Protein AF-A0A6V7JND7-F1 (afdb_monomer_lite)

Organism: NCBI:txid1563983

Radius of gyration: 15.98 Å; chains: 1; bounding box: 35×32×35 Å

pLDDT: mean 88.48, std 7.37, range [49.97, 95.31]

InterPro domains:
  IPR000945 Dopamine beta-hydroxylase-like [PTHR10157] (1-61)
  IPR008977 PHM/PNGase F domain superfamily [SSF49742] (1-49)
  IPR014784 Copper type II, ascorbate-dependent monooxygenase-like, C-terminal [G3DSA:2.60.120.230] (1-58)
  IPR024548 Copper type II ascorbate-dependent monooxygenase, C-terminal [PF03712] (1-48)

Secondary structure (DSSP, 8-state):
------------TT-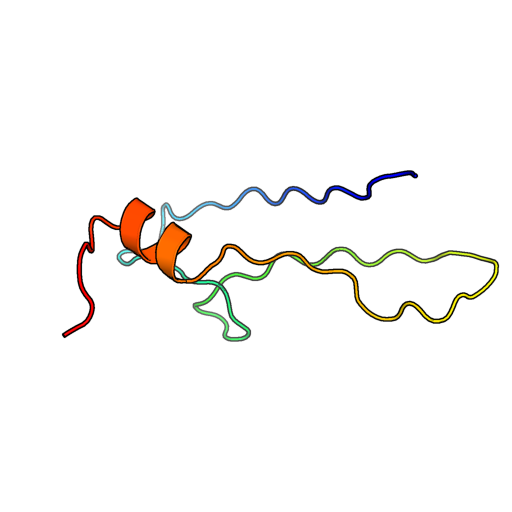SS---BSSSTTSB--------SS--S-S-------HHHHHHHTT-----

Foldseek 3Di:
DDDDDFDDDDDCPVPPDDADDDDDPSHDHGDDDDDDPDDDPDPDDDDDDDPVVVCVVVVHPDDD

Sequence (64 aa):
GDHLVAECTYSSESRQTITLGGLTTREESCLGSALYYPRIELSLCYSLPSLPTVLQSLGIQKLK

Structure (mmCIF, N/CA/C/O backbone):
data_AF-A0A6V7JND7-F1
#
_entry.id   AF-A0A6V7JND7-F1
#
loop_
_atom_site.group_PDB
_atom_site.id
_atom_site.type_symbol
_atom_site.label_atom_id
_atom_site.label_alt_id
_atom_site.label_comp_id
_atom_site.label_asym_id
_atom_site.label_entity_id
_atom_site.label_seq_id
_atom_site.pdbx_PDB_ins_code
_atom_site.Cartn_x
_atom_site.Cartn_y
_atom_site.Cartn_z
_atom_site.occupancy
_atom_site.B_iso_or_equiv
_atom_site.auth_seq_id
_atom_site.auth_comp_id
_atom_site.auth_asym_id
_atom_site.auth_atom_id
_atom_site.pdbx_PDB_model_num
ATOM 1 N N . GLY A 1 1 ? 3.629 5.557 -22.748 1.00 82.88 1 GLY A N 1
ATOM 2 C CA . GLY A 1 1 ? 4.439 4.489 -22.141 1.00 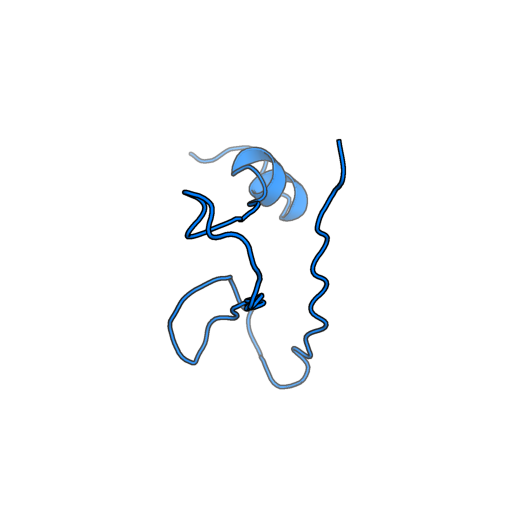82.88 1 GLY A CA 1
ATOM 3 C C . GLY A 1 1 ? 3.500 3.482 -21.529 1.00 82.88 1 GLY A C 1
ATOM 4 O O . GLY A 1 1 ? 2.326 3.802 -21.386 1.00 82.88 1 GLY A O 1
ATOM 5 N N . ASP A 1 2 ? 4.004 2.302 -21.200 1.00 87.38 2 ASP A N 1
ATOM 6 C CA . ASP A 1 2 ? 3.181 1.221 -20.658 1.00 87.38 2 ASP A CA 1
ATOM 7 C C . ASP A 1 2 ? 2.839 1.470 -19.184 1.00 87.38 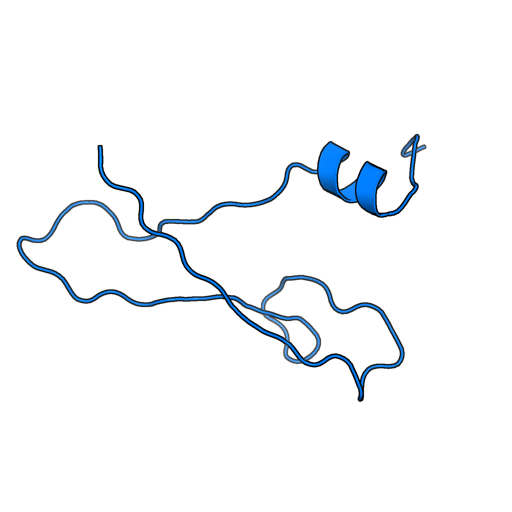2 ASP A C 1
ATOM 9 O O . ASP A 1 2 ? 3.537 2.207 -18.481 1.00 87.38 2 ASP A O 1
ATOM 13 N N . HIS A 1 3 ? 1.756 0.851 -18.719 1.00 89.00 3 HIS A N 1
ATOM 14 C CA . HIS A 1 3 ? 1.273 0.980 -17.350 1.00 89.00 3 HIS A CA 1
ATOM 15 C C . HIS A 1 3 ? 1.210 -0.394 -16.689 1.00 89.00 3 HIS A C 1
ATOM 17 O O . HIS A 1 3 ? 0.608 -1.322 -17.224 1.00 89.00 3 HIS A O 1
ATOM 23 N N . LEU A 1 4 ? 1.808 -0.506 -15.504 1.00 89.62 4 LEU A N 1
ATOM 24 C CA . LEU A 1 4 ? 1.646 -1.664 -14.635 1.00 89.62 4 LEU A CA 1
ATOM 25 C C . LEU A 1 4 ? 0.516 -1.363 -13.653 1.00 89.62 4 LEU A C 1
ATOM 27 O O . LEU A 1 4 ? 0.593 -0.392 -12.901 1.00 89.62 4 LEU A O 1
ATOM 31 N N . VAL A 1 5 ? -0.531 -2.183 -13.678 1.00 93.06 5 VAL A N 1
ATOM 32 C CA . VAL A 1 5 ? -1.684 -2.064 -12.780 1.00 93.06 5 VAL A CA 1
ATOM 33 C C . VAL A 1 5 ? -1.757 -3.325 -11.934 1.00 93.06 5 VAL A C 1
ATOM 35 O O . VAL A 1 5 ? -1.789 -4.431 -12.468 1.00 93.06 5 VAL A O 1
ATOM 38 N N . ALA A 1 6 ? -1.765 -3.149 -10.616 1.00 93.25 6 ALA A N 1
ATOM 39 C CA . ALA A 1 6 ? -1.984 -4.217 -9.653 1.00 93.25 6 ALA A CA 1
ATOM 40 C C . ALA A 1 6 ? -3.340 -4.000 -8.977 1.00 93.25 6 ALA A C 1
ATOM 42 O O . ALA A 1 6 ? -3.622 -2.902 -8.495 1.00 93.25 6 ALA A O 1
ATOM 43 N N . GLU A 1 7 ? -4.164 -5.043 -8.942 1.00 94.38 7 GLU A N 1
ATOM 44 C CA . GLU A 1 7 ? -5.459 -5.048 -8.268 1.00 94.38 7 GLU A CA 1
ATOM 45 C C . GLU A 1 7 ? -5.440 -6.100 -7.160 1.00 94.38 7 GLU A C 1
ATOM 47 O O . GLU A 1 7 ? -5.042 -7.245 -7.378 1.00 94.38 7 GLU A O 1
ATOM 52 N N . CYS A 1 8 ? -5.863 -5.696 -5.965 1.00 94.00 8 CYS A N 1
ATOM 53 C CA . CYS A 1 8 ? -5.968 -6.561 -4.802 1.00 94.00 8 CYS A CA 1
ATOM 54 C C . CYS A 1 8 ? -7.416 -6.549 -4.307 1.00 94.00 8 CYS A C 1
ATOM 56 O O . CYS A 1 8 ? -7.969 -5.488 -4.014 1.00 94.00 8 CYS A O 1
ATOM 58 N N . THR A 1 9 ? -8.025 -7.726 -4.195 1.00 95.31 9 THR A N 1
ATOM 59 C CA . THR A 1 9 ? -9.370 -7.891 -3.633 1.00 95.31 9 THR A CA 1
ATOM 60 C C . THR A 1 9 ? -9.262 -8.368 -2.189 1.00 95.31 9 THR A C 1
ATOM 62 O O . THR A 1 9 ? -8.610 -9.373 -1.913 1.00 95.31 9 THR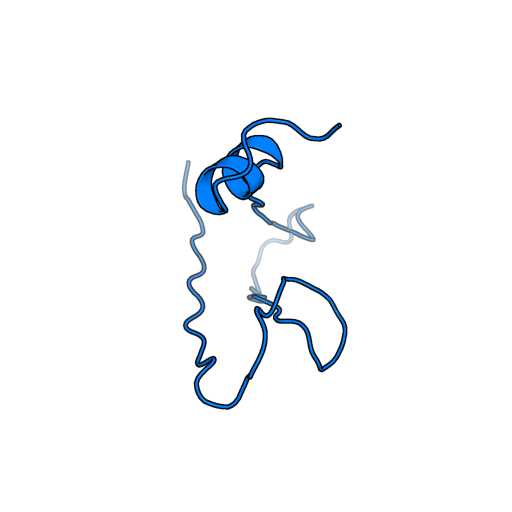 A O 1
ATOM 65 N N . TYR A 1 10 ? -9.922 -7.660 -1.272 1.00 93.25 10 TYR A N 1
ATOM 66 C CA . TYR A 1 10 ? -9.881 -7.925 0.168 1.00 93.25 10 TYR A CA 1
ATOM 67 C C . TYR A 1 10 ? -11.268 -8.290 0.701 1.00 93.25 10 TYR A C 1
ATOM 69 O O . TYR A 1 10 ? -12.274 -7.782 0.207 1.00 93.25 10 TYR A O 1
ATOM 77 N N . SER A 1 11 ? -11.320 -9.124 1.745 1.00 93.06 11 SER A N 1
ATOM 78 C CA . SER A 1 11 ? -12.546 -9.382 2.510 1.00 93.06 11 SER A CA 1
ATOM 79 C C . SER A 1 11 ? -12.410 -8.837 3.929 1.00 93.06 11 SER A C 1
ATOM 81 O O . SER A 1 11 ? -11.556 -9.272 4.702 1.00 93.06 11 SER A O 1
ATOM 83 N N . SER A 1 12 ? -13.286 -7.893 4.275 1.00 93.38 12 SER A N 1
ATOM 84 C CA . SER A 1 12 ? -13.375 -7.296 5.613 1.00 93.38 12 SER A CA 1
ATOM 85 C C . SER A 1 12 ? -14.513 -7.889 6.456 1.00 93.38 12 SER A C 1
ATOM 87 O O . SER A 1 12 ? -14.835 -7.334 7.500 1.00 93.38 12 SER A O 1
ATOM 89 N N . GLU A 1 13 ? -15.117 -9.011 6.047 1.00 93.31 13 GLU A N 1
ATOM 90 C CA . GLU A 1 13 ? -16.308 -9.594 6.701 1.00 93.31 13 GLU A CA 1
ATOM 91 C C . GLU A 1 13 ? -16.104 -9.920 8.189 1.00 93.31 13 GLU A C 1
ATOM 93 O O . GLU A 1 13 ? -17.026 -9.811 8.993 1.00 93.31 13 GLU A O 1
ATOM 98 N N . SER A 1 14 ? -14.884 -10.296 8.573 1.00 91.00 14 SER A N 1
ATOM 99 C CA . SER A 1 14 ? -14.529 -10.636 9.956 1.00 91.00 14 SER A CA 1
ATOM 100 C C . SER A 1 14 ? -14.033 -9.441 10.783 1.00 91.00 14 SER A C 1
ATOM 102 O O . SER A 1 14 ? -13.729 -9.594 11.970 1.00 91.00 14 SER A O 1
ATOM 104 N N . ARG A 1 15 ? -13.920 -8.246 10.187 1.00 90.06 15 ARG A N 1
ATOM 105 C CA . ARG A 1 15 ? -13.378 -7.046 10.839 1.00 90.06 15 ARG A CA 1
ATOM 106 C C . ARG A 1 15 ? -14.517 -6.147 11.322 1.00 90.06 15 ARG A C 1
ATOM 108 O O . ARG A 1 15 ? -15.406 -5.780 10.569 1.00 90.06 15 ARG A O 1
ATOM 115 N N . GLN A 1 16 ? -14.460 -5.753 12.593 1.00 90.88 16 GLN A N 1
ATOM 116 C CA . GLN A 1 16 ? -15.448 -4.847 13.199 1.00 90.88 16 GLN A CA 1
ATOM 117 C C . GLN A 1 16 ? -15.153 -3.362 12.939 1.00 90.88 16 GLN A C 1
ATOM 119 O O . GLN A 1 16 ? -16.005 -2.508 13.164 1.00 90.88 16 GLN A O 1
ATOM 124 N N . THR A 1 17 ? -13.935 -3.045 12.505 1.00 89.12 17 THR A N 1
ATOM 125 C CA . THR A 1 17 ? -13.464 -1.682 12.252 1.00 89.12 17 THR A CA 1
ATOM 126 C C . THR A 1 17 ? -12.869 -1.595 10.858 1.00 89.12 17 THR A C 1
ATOM 128 O O . THR A 1 17 ? -12.423 -2.603 10.309 1.00 89.12 17 THR A O 1
ATOM 131 N N . ILE A 1 18 ? -12.806 -0.377 10.315 1.00 86.56 18 ILE A N 1
ATOM 132 C CA . ILE A 1 18 ? -12.080 -0.112 9.073 1.00 86.56 18 ILE A CA 1
ATOM 133 C C . ILE A 1 18 ? -10.632 -0.605 9.188 1.00 86.56 18 ILE A C 1
ATOM 135 O O . ILE A 1 18 ? -9.965 -0.382 10.202 1.00 86.56 18 ILE A O 1
ATOM 139 N N . THR A 1 19 ? -10.162 -1.285 8.148 1.00 90.06 19 THR A N 1
ATOM 140 C CA . THR A 1 19 ? -8.761 -1.655 7.967 1.00 90.06 19 THR A CA 1
ATOM 141 C C . THR A 1 19 ? -8.103 -0.643 7.040 1.00 90.06 19 THR A C 1
ATOM 143 O O . THR A 1 19 ? -8.649 -0.281 5.999 1.00 90.06 19 THR A O 1
ATOM 146 N N . LEU A 1 20 ? -6.942 -0.139 7.448 1.00 89.19 20 LEU A N 1
ATOM 147 C CA . LEU A 1 20 ? -6.147 0.804 6.667 1.00 89.19 20 LEU A CA 1
ATOM 148 C C . LEU A 1 20 ? -4.905 0.108 6.113 1.00 89.19 20 LEU A C 1
ATOM 150 O O . LEU A 1 20 ? -4.535 -0.980 6.557 1.00 89.19 20 LEU A O 1
ATOM 154 N N . GLY A 1 21 ? -4.276 0.752 5.132 1.00 90.44 21 GLY A N 1
ATOM 155 C CA . GLY A 1 21 ? -3.013 0.288 4.575 1.00 90.44 21 GLY A CA 1
ATOM 156 C C . GLY A 1 21 ? -1.875 0.396 5.591 1.00 90.44 21 GLY A C 1
ATOM 157 O O . GLY A 1 21 ? -1.726 1.443 6.222 1.00 90.44 21 GLY A O 1
ATOM 158 N N . GLY A 1 22 ? -1.062 -0.650 5.719 1.00 91.50 22 GLY A N 1
ATOM 159 C CA . GLY A 1 22 ? 0.077 -0.667 6.636 1.00 91.50 22 GLY A CA 1
ATOM 160 C C . GLY A 1 22 ? 0.802 -2.012 6.703 1.00 91.50 22 GLY A C 1
ATOM 161 O O . GLY A 1 22 ? 0.526 -2.923 5.923 1.00 91.50 22 GLY A O 1
ATOM 162 N N . LEU A 1 23 ? 1.782 -2.108 7.605 1.00 91.88 23 LEU A N 1
ATOM 163 C CA . LEU A 1 23 ? 2.712 -3.246 7.709 1.00 91.88 23 LEU A CA 1
ATOM 164 C C . LEU A 1 23 ? 2.362 -4.213 8.846 1.00 91.88 23 LEU A C 1
ATOM 166 O O . LEU A 1 23 ? 2.978 -5.273 8.971 1.00 91.88 23 LEU A O 1
ATOM 170 N N . THR A 1 24 ? 1.426 -3.843 9.718 1.00 92.31 24 THR A N 1
ATOM 171 C CA . THR A 1 24 ? 1.033 -4.685 10.849 1.00 92.31 24 THR A CA 1
ATOM 172 C C . THR A 1 24 ? 0.019 -5.750 10.430 1.00 92.31 24 THR A C 1
ATOM 174 O O . THR A 1 24 ? -0.659 -5.640 9.418 1.00 92.31 24 THR A O 1
ATOM 177 N N . THR A 1 25 ? -0.157 -6.783 11.255 1.00 88.44 25 THR A N 1
ATOM 178 C CA . THR A 1 25 ? -1.089 -7.899 10.985 1.00 88.44 25 THR A CA 1
ATOM 179 C C . THR A 1 25 ? -2.577 -7.520 11.039 1.00 88.44 25 THR A C 1
ATOM 181 O O . THR A 1 25 ? -3.452 -8.332 10.720 1.00 88.44 25 THR A O 1
ATOM 184 N N . ARG A 1 26 ? -2.894 -6.310 11.508 1.00 88.56 26 ARG A N 1
ATOM 185 C CA . ARG A 1 26 ? -4.259 -5.762 11.533 1.00 88.56 26 ARG A CA 1
ATOM 186 C C . ARG A 1 26 ? -4.526 -4.794 10.383 1.00 88.56 26 ARG A C 1
ATOM 188 O O . ARG A 1 26 ? -5.673 -4.392 10.209 1.00 88.56 26 ARG A O 1
ATOM 195 N N . GLU A 1 27 ? -3.489 -4.430 9.646 1.00 92.75 27 GLU A N 1
ATOM 196 C CA . GLU A 1 27 ? -3.544 -3.568 8.474 1.00 92.75 27 GLU A CA 1
ATOM 197 C C . GLU A 1 27 ? -3.497 -4.419 7.203 1.00 92.75 27 GLU A C 1
ATOM 199 O O . GLU A 1 27 ? -3.231 -5.620 7.252 1.00 92.75 27 GLU A O 1
ATOM 204 N N . GLU A 1 28 ? -3.769 -3.792 6.065 1.00 94.19 28 GLU A N 1
ATOM 205 C CA . GLU A 1 28 ? -3.738 -4.447 4.758 1.00 94.19 28 GLU A CA 1
ATOM 206 C C . GLU A 1 28 ? -2.552 -3.950 3.921 1.00 94.19 28 GLU A C 1
ATOM 208 O O . GLU A 1 28 ? -2.134 -2.795 4.013 1.00 94.19 28 GLU A O 1
ATOM 213 N N . SER A 1 29 ? -2.013 -4.822 3.069 1.00 93.25 29 SER A N 1
ATOM 214 C CA . SER A 1 29 ? -0.927 -4.504 2.135 1.00 93.25 29 SER A CA 1
ATOM 215 C C . SER A 1 29 ? -1.238 -5.072 0.747 1.00 93.25 29 SER A C 1
ATOM 217 O O . SER A 1 29 ? -1.681 -6.213 0.626 1.00 93.25 29 SER A O 1
ATOM 219 N N . CYS A 1 30 ? -1.001 -4.285 -0.309 1.00 93.75 30 CYS A N 1
ATOM 220 C CA . CYS A 1 30 ? -1.104 -4.710 -1.713 1.00 93.75 30 CYS A CA 1
ATOM 221 C C . CYS A 1 30 ? 0.288 -4.643 -2.342 1.00 93.75 30 CYS A C 1
ATOM 223 O O . CYS A 1 30 ? 0.795 -3.549 -2.590 1.00 93.75 30 CYS A O 1
ATOM 225 N N . LEU A 1 31 ? 0.931 -5.792 -2.560 1.00 93.62 31 LEU A N 1
ATOM 226 C CA . LEU A 1 31 ? 2.287 -5.870 -3.108 1.00 93.62 31 LEU A CA 1
ATOM 227 C C . LEU A 1 31 ? 2.339 -6.902 -4.236 1.00 93.62 31 LEU A C 1
ATOM 229 O O . LEU A 1 31 ? 1.889 -8.032 -4.070 1.00 93.62 31 LEU A O 1
ATOM 233 N N . GLY A 1 32 ? 2.935 -6.515 -5.364 1.00 92.25 32 GLY A N 1
ATOM 234 C CA . GLY A 1 32 ? 3.251 -7.406 -6.477 1.00 92.25 32 GLY A CA 1
ATOM 235 C C . GLY A 1 32 ? 4.750 -7.389 -6.751 1.00 92.25 32 GLY A C 1
ATOM 236 O O . GLY A 1 32 ? 5.337 -6.324 -6.933 1.00 92.25 32 GLY A O 1
ATOM 237 N N . SER A 1 33 ? 5.387 -8.558 -6.769 1.00 91.81 33 SER A N 1
ATOM 238 C CA . SER A 1 33 ? 6.809 -8.688 -7.101 1.00 91.81 33 SER A CA 1
ATOM 239 C C . SER A 1 33 ? 6.968 -9.133 -8.551 1.00 91.81 33 SER A C 1
ATOM 241 O O . SER A 1 33 ? 6.501 -10.205 -8.925 1.00 91.81 33 SER A O 1
ATOM 243 N N . ALA A 1 34 ? 7.649 -8.322 -9.360 1.00 89.50 34 ALA A N 1
ATOM 244 C CA . ALA A 1 34 ? 7.967 -8.645 -10.745 1.00 89.50 34 ALA A CA 1
ATOM 245 C C . ALA A 1 34 ? 9.454 -8.990 -10.875 1.00 89.50 34 ALA A C 1
ATOM 247 O O . ALA A 1 34 ? 10.320 -8.172 -10.563 1.00 89.50 34 ALA A O 1
ATOM 248 N N . LEU A 1 35 ? 9.750 -10.195 -11.359 1.00 90.75 35 LEU A N 1
ATOM 249 C CA . LEU A 1 35 ? 11.094 -10.585 -11.771 1.00 90.75 35 LEU A CA 1
ATOM 250 C C . LEU A 1 35 ? 11.248 -10.280 -13.265 1.00 90.75 35 LEU A C 1
ATOM 252 O O . LEU A 1 35 ? 10.480 -10.797 -14.073 1.00 90.75 35 LEU A O 1
ATOM 256 N N . TYR A 1 36 ? 12.218 -9.444 -13.636 1.00 89.38 36 TYR A N 1
ATOM 257 C CA . TYR A 1 36 ? 12.380 -8.979 -15.017 1.00 89.38 36 TYR A CA 1
ATOM 258 C C . TYR A 1 36 ? 13.861 -8.837 -15.421 1.00 89.38 36 TYR A C 1
ATOM 260 O O . TYR A 1 36 ? 14.746 -8.718 -14.571 1.00 89.38 36 TYR A O 1
ATOM 268 N N . TYR A 1 37 ? 14.127 -8.850 -16.732 1.00 93.75 37 TYR A N 1
ATOM 269 C CA . TYR A 1 37 ? 15.437 -8.608 -17.352 1.00 93.75 37 TYR A CA 1
ATOM 270 C C . TYR A 1 37 ? 15.255 -7.795 -18.652 1.00 93.75 37 TYR A C 1
ATOM 272 O O . TYR A 1 37 ? 14.272 -8.040 -19.355 1.00 93.75 37 TYR A O 1
ATOM 280 N N . PRO A 1 38 ? 16.184 -6.888 -19.025 1.00 93.00 38 PRO A N 1
ATOM 281 C CA . PRO A 1 38 ? 17.397 -6.491 -18.302 1.00 93.00 38 PRO A CA 1
ATOM 282 C C . PRO A 1 38 ? 17.093 -5.723 -17.015 1.00 93.00 38 PRO A C 1
ATOM 284 O O . PRO A 1 38 ? 16.024 -5.141 -16.861 1.00 93.00 38 PRO A O 1
ATOM 287 N N . ARG A 1 39 ? 18.038 -5.744 -16.069 1.00 91.00 39 ARG A N 1
ATOM 288 C CA . ARG A 1 39 ? 17.915 -4.988 -14.817 1.00 91.00 39 ARG A CA 1
ATOM 289 C C . ARG A 1 39 ? 17.801 -3.493 -15.129 1.00 91.00 39 ARG A C 1
ATOM 291 O O . ARG A 1 39 ? 18.624 -2.966 -15.872 1.00 91.00 39 ARG A O 1
ATOM 298 N N . ILE A 1 40 ? 16.841 -2.820 -14.498 1.00 91.19 40 ILE A N 1
ATOM 299 C CA . ILE A 1 40 ? 16.716 -1.357 -14.506 1.00 91.19 40 ILE A CA 1
ATOM 300 C C . ILE A 1 40 ? 16.839 -0.824 -13.073 1.00 91.19 40 ILE A C 1
ATOM 302 O O . ILE A 1 40 ? 16.731 -1.582 -12.107 1.00 91.19 40 ILE A O 1
ATOM 306 N N . GLU A 1 41 ? 17.060 0.481 -12.915 1.00 91.69 41 GLU A N 1
ATOM 307 C CA . GLU A 1 41 ? 17.115 1.141 -11.599 1.00 91.69 41 GLU A CA 1
ATOM 308 C C . GLU A 1 41 ? 15.714 1.452 -11.044 1.00 91.69 41 GLU A C 1
ATOM 310 O O . GLU A 1 41 ? 15.410 2.569 -10.636 1.00 91.69 41 GLU A O 1
ATOM 315 N N . LEU A 1 42 ? 14.837 0.447 -11.040 1.00 87.56 42 LEU A N 1
ATOM 316 C CA . LEU A 1 42 ? 13.501 0.529 -10.459 1.00 87.56 42 LEU A CA 1
ATOM 317 C C . LEU A 1 42 ? 13.336 -0.586 -9.426 1.00 87.56 42 LEU A C 1
ATOM 319 O O . LEU A 1 42 ? 13.139 -1.750 -9.779 1.00 87.56 42 LEU A O 1
ATOM 323 N N . SER A 1 43 ? 13.431 -0.212 -8.149 1.00 87.31 43 SER A N 1
ATOM 324 C CA . SER A 1 43 ? 13.282 -1.138 -7.017 1.00 87.31 43 SER A CA 1
ATOM 325 C C . SER A 1 43 ? 11.844 -1.221 -6.505 1.00 87.31 43 SER A C 1
ATOM 327 O O . SER A 1 43 ? 11.421 -2.270 -6.035 1.00 87.31 43 SER A O 1
ATOM 329 N N . LEU A 1 44 ? 11.098 -0.115 -6.579 1.00 90.00 44 LEU A N 1
ATOM 330 C CA . LEU A 1 44 ? 9.734 0.015 -6.072 1.00 90.00 44 LEU A CA 1
ATOM 331 C C . LEU A 1 44 ? 8.924 0.902 -7.015 1.00 90.00 44 LEU A C 1
ATOM 333 O O . LEU A 1 44 ? 9.355 1.996 -7.375 1.00 90.00 44 LEU A O 1
ATOM 337 N N . CYS A 1 45 ? 7.733 0.436 -7.370 1.00 90.44 45 CYS A N 1
ATOM 338 C CA . CYS A 1 45 ? 6.715 1.216 -8.055 1.00 90.44 45 CYS A CA 1
ATOM 339 C C . CYS A 1 45 ? 5.448 1.142 -7.206 1.00 90.44 45 CYS A C 1
ATOM 341 O O . CYS A 1 45 ? 4.998 0.049 -6.868 1.00 90.44 45 CYS A O 1
ATOM 343 N N . TYR A 1 46 ? 4.917 2.294 -6.810 1.00 91.94 46 TYR A N 1
ATOM 344 C CA . TYR A 1 46 ? 3.715 2.368 -5.993 1.00 91.94 46 TYR A CA 1
ATOM 345 C C . TYR A 1 46 ? 2.915 3.616 -6.342 1.00 91.94 46 TYR A C 1
ATOM 347 O O . TYR A 1 46 ? 3.451 4.627 -6.797 1.00 91.94 46 TYR A O 1
ATOM 355 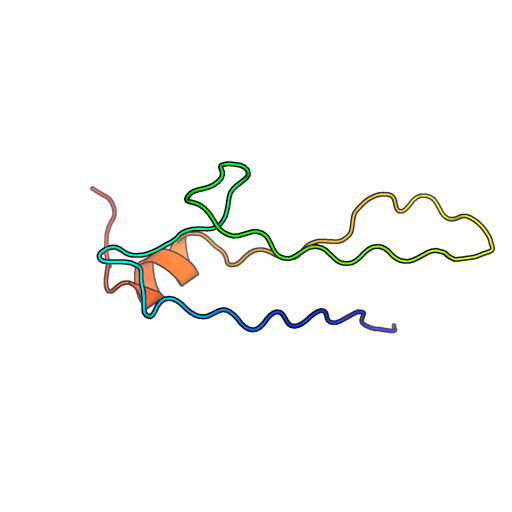N N . SER A 1 47 ? 1.618 3.537 -6.090 1.00 91.19 47 SER A N 1
ATOM 356 C CA . SER A 1 47 ? 0.688 4.654 -6.174 1.00 91.19 47 SER A CA 1
ATOM 357 C C . SER A 1 47 ? -0.086 4.733 -4.869 1.00 91.19 47 SER A C 1
ATOM 359 O O . SER A 1 47 ? -0.491 3.701 -4.335 1.00 91.19 47 SER A O 1
ATOM 361 N N . LEU A 1 48 ? -0.313 5.945 -4.369 1.00 90.19 48 LEU A N 1
ATOM 362 C CA . LEU A 1 48 ? -1.105 6.187 -3.167 1.00 90.19 48 LEU A CA 1
ATOM 363 C C . LEU A 1 48 ? -2.133 7.288 -3.448 1.00 90.19 48 LEU A C 1
ATOM 365 O O . LEU A 1 48 ? -1.804 8.260 -4.135 1.00 90.19 48 LEU A O 1
ATOM 369 N N . PRO A 1 49 ? -3.365 7.170 -2.926 1.00 88.31 49 PRO A N 1
ATOM 370 C CA . PRO A 1 49 ? -4.326 8.258 -2.995 1.00 88.31 49 PRO A CA 1
ATOM 371 C C . PRO A 1 49 ? -3.812 9.453 -2.190 1.00 88.31 49 PRO A C 1
ATOM 373 O O . PRO A 1 49 ? -3.176 9.303 -1.146 1.00 88.31 49 PRO A O 1
ATOM 376 N N . SER A 1 50 ? -4.104 10.661 -2.666 1.00 89.38 50 SER A N 1
ATOM 377 C CA . SER A 1 50 ? -3.736 11.865 -1.927 1.00 89.38 50 SER A CA 1
ATOM 378 C C . SER A 1 50 ? -4.551 11.970 -0.633 1.00 89.38 50 SER A C 1
ATOM 380 O O . SER A 1 50 ? -5.725 11.595 -0.603 1.00 89.38 50 SER A O 1
ATOM 382 N N . LEU A 1 51 ? -3.956 12.520 0.430 1.00 86.25 51 LEU A N 1
ATOM 383 C CA . LEU A 1 51 ? -4.655 12.762 1.695 1.00 86.25 51 LEU A CA 1
ATOM 384 C C . LEU A 1 51 ? -6.017 13.469 1.517 1.00 86.25 51 LEU A C 1
ATOM 386 O O . LEU A 1 51 ? -6.996 12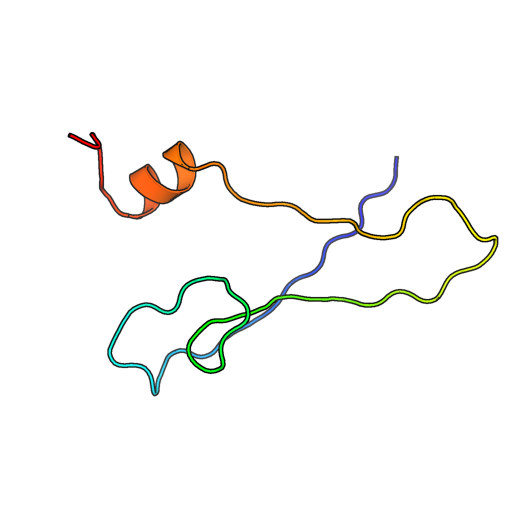.962 2.062 1.00 86.25 51 LEU A O 1
ATOM 390 N N . PRO A 1 52 ? -6.148 14.575 0.751 1.00 85.94 52 PRO A N 1
ATOM 391 C CA . PRO A 1 52 ? -7.451 15.211 0.560 1.00 85.94 52 PRO A CA 1
ATOM 392 C C . PRO A 1 52 ? -8.463 14.301 -0.146 1.00 85.94 52 PRO A C 1
ATOM 394 O O . PRO A 1 52 ? -9.635 14.319 0.220 1.00 85.94 52 PRO A O 1
ATOM 397 N N . THR A 1 53 ? -8.027 13.457 -1.089 1.00 86.50 53 THR A N 1
ATOM 398 C CA . THR A 1 53 ? -8.900 12.449 -1.713 1.00 86.50 53 THR A CA 1
ATOM 399 C C . THR A 1 53 ? -9.424 11.470 -0.670 1.00 86.50 53 THR A C 1
ATOM 401 O O . THR A 1 53 ? -10.625 11.238 -0.609 1.00 86.50 53 THR A O 1
ATOM 404 N N . VAL A 1 54 ? -8.547 10.935 0.183 1.00 87.56 54 VAL A N 1
ATOM 405 C CA . VAL A 1 54 ? -8.940 9.989 1.239 1.00 87.56 54 VAL A CA 1
ATOM 406 C C . VAL A 1 54 ? -9.919 10.636 2.220 1.00 87.56 54 VAL A C 1
ATOM 408 O O . VAL A 1 54 ? -10.952 10.048 2.530 1.00 87.56 54 VAL A O 1
ATOM 411 N N . LEU A 1 55 ? -9.636 11.859 2.675 1.00 86.75 55 LEU A N 1
ATOM 412 C CA . LEU A 1 55 ? -10.511 12.593 3.594 1.00 86.75 55 LEU A CA 1
ATOM 413 C C . LEU A 1 55 ? -11.897 12.829 2.991 1.00 86.75 55 LEU A C 1
ATOM 415 O O . LEU A 1 55 ? -12.901 12.608 3.665 1.00 86.75 55 LEU A O 1
ATOM 419 N N . GLN A 1 56 ? -11.957 13.216 1.716 1.00 87.62 56 GLN A N 1
ATOM 420 C CA . GLN A 1 56 ? -13.220 13.442 1.026 1.00 87.62 56 GLN A CA 1
ATOM 421 C C . GLN A 1 56 ? -14.021 12.147 0.852 1.00 87.62 56 GLN A C 1
ATOM 423 O O . GLN A 1 56 ? -15.227 12.153 1.101 1.00 87.62 56 GLN A O 1
ATOM 428 N N . SER A 1 57 ? -13.364 11.032 0.520 1.00 85.44 57 SER A N 1
ATOM 429 C CA . SER A 1 57 ? -13.993 9.703 0.462 1.00 85.44 57 SER A CA 1
ATOM 430 C C . SER A 1 57 ? -14.572 9.258 1.808 1.00 85.44 57 SER A C 1
ATOM 432 O O . SER A 1 57 ? -15.558 8.527 1.845 1.00 85.44 57 SER A O 1
ATOM 434 N N . LEU A 1 58 ? -13.976 9.710 2.914 1.00 85.50 58 LEU A N 1
ATOM 435 C CA . LEU A 1 58 ? -14.427 9.438 4.281 1.00 85.50 58 LEU A CA 1
ATOM 436 C C . LEU A 1 58 ? -15.438 10.475 4.810 1.00 85.50 58 LEU A C 1
ATOM 438 O O . LEU A 1 58 ? -15.856 10.387 5.963 1.00 85.50 58 LEU A O 1
ATOM 442 N N . GLY A 1 59 ? -15.831 11.469 4.004 1.00 84.75 59 GLY A N 1
ATOM 443 C CA . GLY A 1 59 ? -16.776 12.520 4.402 1.00 84.75 59 GLY A CA 1
ATOM 444 C C . GLY A 1 59 ? -16.183 13.626 5.288 1.00 84.75 59 GLY A C 1
ATOM 445 O O . GLY A 1 59 ? -16.929 14.430 5.849 1.00 84.75 59 GLY A O 1
ATOM 446 N N . ILE A 1 60 ? -14.856 13.709 5.413 1.00 80.50 60 ILE A N 1
ATOM 447 C CA . ILE A 1 60 ? -14.157 14.706 6.233 1.00 80.50 60 ILE A CA 1
ATOM 448 C C . ILE A 1 60 ? -13.802 15.919 5.363 1.00 80.50 60 ILE A C 1
ATOM 450 O O . ILE A 1 60 ? -12.932 15.848 4.501 1.00 80.50 60 ILE A O 1
ATOM 454 N N . GLN A 1 61 ? -14.459 17.060 5.605 1.00 71.88 61 GLN A N 1
ATOM 455 C CA . GLN A 1 61 ? -14.263 18.284 4.806 1.00 71.88 61 GLN A CA 1
ATOM 456 C C . GLN A 1 61 ? -13.191 19.243 5.354 1.00 71.88 61 GLN A C 1
ATOM 458 O O . GLN A 1 61 ? -12.728 20.122 4.629 1.00 71.88 61 GLN A O 1
ATOM 463 N N . LYS A 1 62 ? -12.789 19.098 6.624 1.00 73.12 62 LYS A N 1
ATOM 464 C CA . LYS A 1 62 ? -11.734 19.898 7.269 1.00 73.12 62 LYS A CA 1
ATOM 465 C C . LYS A 1 62 ? -11.047 19.079 8.359 1.00 73.12 62 LYS A C 1
ATOM 467 O O . LYS A 1 62 ? -11.714 18.597 9.270 1.00 73.12 62 LYS A O 1
ATOM 472 N N . LEU A 1 63 ? -9.722 18.974 8.282 1.00 60.88 63 LEU A N 1
ATOM 473 C CA . LEU A 1 63 ? -8.891 18.646 9.439 1.00 60.88 63 LEU A CA 1
ATOM 474 C C . LEU A 1 63 ? -8.727 19.939 10.243 1.00 60.88 63 LEU A C 1
ATOM 476 O O . LEU A 1 63 ? -8.356 20.966 9.673 1.00 60.88 63 LEU A O 1
ATOM 480 N N . LYS A 1 64 ? -9.120 19.905 11.515 1.00 49.97 64 LYS A N 1
ATOM 481 C CA . LYS A 1 64 ? -9.002 21.044 12.428 1.00 49.97 64 LYS A CA 1
ATOM 482 C C . LYS A 1 64 ? -7.580 21.147 12.962 1.00 49.97 64 LYS A C 1
ATOM 484 O O . LYS A 1 64 ? -6.997 20.074 13.224 1.00 49.97 64 LYS A O 1
#